Protein AF-A0ABD2P890-F1 (afdb_monomer_lite)

pLDDT: mean 86.32, std 13.21, range [40.25, 97.19]

Sequence (120 aa):
MSAEKNSRKEKAREKFLKDPTEHNGEIYHHHRRRLKSICKNKKRHYNETKILQIEEKFHNNEIRSFYQEVKKSQTGFTYENTLLKSAKGNLISEPEILMEEWKRHFEKLLNKEVMEERRP

Foldseek 3Di:
DLVVLVVQLVVLVVVCVVPVDPVSVVSNVVSVVVNVVVVVVVVVVVVVVLVVVLVVCVVVVVVVVNVVSVVDVVVDDDDPPCWDQDPVRDTDNDNVVSVVRVVVVCCCVVCVVVVVVPDD

Organism: NCBI:txid559131

Secondary structure (DSSP, 8-state):
-HHHHHHHHHHHHHHHHHS--HHHHHHHHHHHHHHHHHHHHHHHHHHHHHHHHHHHHHHTT-HHHHHHHHHHHHH--------EE-TTSPEE--HHHHHHHHHHHHHHHHTSHHHHTT--

Structure (mmCIF, N/CA/C/O backbone):
data_AF-A0ABD2P890-F1
#
_entry.id   AF-A0ABD2P890-F1
#
loop_
_atom_site.group_PDB
_atom_site.id
_atom_site.type_symbol
_atom_site.label_atom_id
_atom_site.label_alt_id
_atom_site.label_comp_id
_atom_site.label_asym_id
_atom_site.label_entity_id
_atom_site.label_seq_id
_atom_site.pdbx_PDB_ins_code
_atom_site.Cartn_x
_atom_site.Cartn_y
_atom_site.Cartn_z
_atom_site.occupancy
_atom_site.B_iso_or_equiv
_atom_site.auth_seq_id
_atom_site.auth_comp_id
_atom_site.auth_asym_id
_atom_site.auth_atom_id
_atom_site.pdbx_PDB_model_num
ATOM 1 N N . MET A 1 1 ? 16.321 5.408 -4.292 1.00 50.47 1 MET A N 1
ATOM 2 C CA . MET A 1 1 ? 16.365 4.081 -4.966 1.00 50.47 1 MET A CA 1
ATOM 3 C C . MET A 1 1 ? 15.084 3.651 -5.706 1.00 50.47 1 MET A C 1
ATOM 5 O O . MET A 1 1 ? 15.202 3.173 -6.827 1.00 50.47 1 MET A O 1
ATOM 9 N N . SER A 1 2 ? 13.866 3.741 -5.135 1.00 57.16 2 SER A N 1
ATOM 10 C CA . SER A 1 2 ? 12.631 3.291 -5.836 1.00 57.16 2 SER A CA 1
ATOM 11 C C . SER A 1 2 ? 12.212 4.221 -6.984 1.00 57.16 2 SER A C 1
ATOM 13 O O . SER A 1 2 ? 11.859 3.744 -8.060 1.00 57.16 2 SER A O 1
ATOM 15 N N . ALA A 1 3 ? 12.311 5.537 -6.766 1.00 64.94 3 ALA A N 1
ATOM 16 C CA . ALA A 1 3 ? 11.997 6.561 -7.764 1.00 64.94 3 ALA A CA 1
ATOM 17 C C . ALA A 1 3 ? 12.928 6.485 -8.987 1.00 64.94 3 ALA A C 1
ATOM 19 O O . ALA A 1 3 ? 12.475 6.489 -10.127 1.00 64.94 3 ALA A O 1
ATOM 20 N N . GLU A 1 4 ? 14.225 6.290 -8.747 1.00 62.75 4 GLU A N 1
ATOM 21 C CA . GLU A 1 4 ? 15.247 6.196 -9.794 1.00 62.75 4 GLU A CA 1
ATOM 22 C C . GLU A 1 4 ? 15.015 5.013 -10.754 1.00 62.75 4 GLU A C 1
ATOM 24 O O . GLU A 1 4 ? 15.192 5.126 -11.964 1.00 62.75 4 GLU A O 1
ATOM 29 N N . LYS A 1 5 ? 14.547 3.866 -10.242 1.00 66.56 5 LYS A N 1
ATOM 30 C CA . LYS A 1 5 ? 14.250 2.685 -11.072 1.00 66.56 5 LYS A CA 1
ATOM 31 C C . LYS A 1 5 ? 12.953 2.838 -11.868 1.00 66.56 5 LYS A C 1
ATOM 33 O O . LYS A 1 5 ? 12.882 2.346 -12.993 1.00 66.56 5 LYS A O 1
ATOM 38 N N . ASN A 1 6 ? 11.957 3.533 -11.314 1.00 76.44 6 ASN A N 1
ATOM 39 C CA . ASN A 1 6 ? 10.758 3.903 -12.067 1.00 76.44 6 ASN A CA 1
ATOM 40 C C . ASN A 1 6 ? 11.118 4.877 -13.202 1.00 76.44 6 ASN A C 1
ATOM 42 O O . ASN A 1 6 ? 10.679 4.679 -14.330 1.00 76.44 6 ASN A O 1
ATOM 46 N N . SER A 1 7 ? 12.028 5.822 -12.937 1.00 83.31 7 SER A N 1
ATOM 47 C CA . SER A 1 7 ? 12.581 6.736 -13.944 1.00 83.31 7 SER A CA 1
ATOM 48 C C . SER A 1 7 ? 13.293 5.999 -15.087 1.00 83.31 7 SER A C 1
ATOM 50 O O . SER A 1 7 ? 13.065 6.327 -16.244 1.00 83.31 7 SER A O 1
ATOM 52 N N . ARG A 1 8 ? 14.078 4.941 -14.817 1.00 89.12 8 ARG A N 1
ATOM 53 C CA . ARG A 1 8 ? 14.717 4.132 -15.883 1.00 89.12 8 ARG A CA 1
ATOM 54 C C . ARG A 1 8 ? 13.700 3.429 -16.791 1.00 89.12 8 ARG A C 1
ATOM 56 O O . ARG A 1 8 ? 13.869 3.427 -18.006 1.00 89.12 8 ARG A O 1
ATOM 63 N N . LYS A 1 9 ? 12.632 2.860 -16.216 1.00 92.12 9 LYS A N 1
ATOM 64 C CA . LYS A 1 9 ? 11.530 2.250 -16.984 1.00 92.12 9 LYS A CA 1
ATOM 65 C C . LYS A 1 9 ? 10.783 3.301 -17.813 1.00 92.12 9 LYS A C 1
ATOM 67 O O . LYS A 1 9 ? 10.414 3.004 -18.942 1.00 92.12 9 LYS A O 1
ATOM 72 N N . GLU A 1 10 ? 10.573 4.500 -17.273 1.00 91.94 10 GLU A N 1
ATOM 73 C CA . GLU A 1 10 ? 9.894 5.590 -17.986 1.00 91.94 10 GLU A CA 1
ATOM 74 C C . GLU A 1 10 ? 10.736 6.114 -19.155 1.00 91.94 10 GLU A C 1
ATOM 76 O O . GLU A 1 10 ? 10.251 6.150 -20.278 1.00 91.94 10 GLU A O 1
ATOM 81 N N . LYS A 1 11 ? 12.036 6.351 -18.943 1.00 94.00 11 LYS A N 1
ATOM 82 C CA . LYS A 1 11 ? 12.978 6.727 -20.012 1.00 94.00 11 LYS A CA 1
ATOM 83 C C . LYS A 1 11 ? 13.043 5.681 -21.130 1.00 94.00 11 LYS A C 1
ATOM 85 O O . LYS A 1 11 ? 13.018 6.025 -22.307 1.00 94.00 11 LYS A O 1
ATOM 90 N N . ALA A 1 12 ? 13.097 4.394 -20.775 1.00 93.12 12 ALA A N 1
ATOM 91 C CA . ALA A 1 12 ? 13.073 3.310 -21.758 1.00 93.12 12 ALA A CA 1
ATOM 92 C C . ALA A 1 12 ? 11.735 3.239 -22.512 1.00 93.12 12 ALA A C 1
ATOM 94 O O . ALA A 1 12 ? 11.722 2.970 -23.710 1.00 93.12 12 ALA A O 1
ATOM 95 N N . ARG A 1 13 ? 10.616 3.516 -21.827 1.00 94.00 13 ARG A N 1
ATOM 96 C CA . ARG A 1 13 ? 9.285 3.589 -22.442 1.00 94.00 13 ARG A CA 1
ATOM 97 C C . ARG A 1 13 ? 9.198 4.740 -23.438 1.00 94.00 13 ARG A C 1
ATOM 99 O O . ARG A 1 13 ? 8.738 4.525 -24.548 1.00 94.00 13 ARG A O 1
ATOM 106 N N . GLU A 1 14 ? 9.651 5.931 -23.063 1.00 96.06 14 GLU A N 1
ATOM 107 C CA . GLU A 1 14 ? 9.687 7.094 -23.954 1.00 96.06 14 GLU A CA 1
ATOM 108 C C . GLU A 1 14 ? 10.528 6.824 -25.202 1.00 96.06 14 GLU A C 1
ATOM 110 O O . GLU A 1 14 ? 10.104 7.155 -26.306 1.00 96.06 14 GLU A O 1
ATOM 115 N N . LYS A 1 15 ? 11.694 6.184 -25.042 1.00 95.00 15 LYS A N 1
ATOM 116 C CA . LYS A 1 15 ? 12.554 5.817 -26.171 1.00 95.00 15 LYS A CA 1
ATOM 117 C C . LYS A 1 15 ? 11.870 4.814 -27.104 1.00 95.00 15 LYS A C 1
ATOM 119 O O . LYS A 1 15 ? 11.855 5.040 -28.305 1.00 95.00 15 LYS A O 1
ATOM 124 N N . PHE A 1 16 ? 11.258 3.765 -26.556 1.00 94.81 16 PHE A N 1
ATOM 125 C CA . PHE A 1 16 ? 10.516 2.773 -27.339 1.00 94.81 16 PHE A CA 1
ATOM 126 C C . PHE A 1 16 ? 9.295 3.367 -28.058 1.00 94.81 16 PHE A C 1
ATOM 128 O O . PHE A 1 16 ? 9.007 2.987 -29.183 1.00 94.81 16 PHE A O 1
ATOM 135 N N . LEU A 1 17 ? 8.591 4.323 -27.440 1.00 95.00 17 LEU A N 1
ATOM 136 C CA . LEU A 1 17 ? 7.455 5.003 -28.073 1.00 95.00 17 LEU A CA 1
ATOM 137 C C . LEU A 1 17 ? 7.877 5.920 -29.228 1.00 95.00 17 LEU A C 1
ATOM 139 O O . LEU A 1 17 ? 7.119 6.070 -30.180 1.00 95.00 17 LEU A O 1
ATOM 143 N N . LYS A 1 18 ? 9.054 6.548 -29.131 1.00 95.19 18 LYS A N 1
ATOM 144 C CA . LYS A 1 18 ? 9.611 7.398 -30.194 1.00 95.19 18 LYS A CA 1
ATOM 145 C C . LYS A 1 18 ? 10.209 6.578 -31.336 1.00 95.19 18 LYS A C 1
ATOM 147 O O . LYS A 1 18 ? 10.081 6.975 -32.486 1.00 95.19 18 LYS A O 1
ATOM 152 N N . ASP A 1 19 ? 10.868 5.472 -31.004 1.00 95.19 19 ASP A N 1
ATOM 153 C CA . ASP A 1 19 ? 11.559 4.594 -31.945 1.00 95.19 19 ASP A CA 1
ATOM 154 C C . ASP A 1 19 ? 11.338 3.116 -31.559 1.00 95.19 19 ASP A C 1
ATOM 156 O O . ASP A 1 19 ? 12.083 2.563 -30.733 1.00 95.19 19 ASP A O 1
ATOM 160 N N . PRO A 1 20 ? 10.291 2.467 -32.102 1.00 92.38 20 PRO A N 1
ATOM 161 C CA . PRO A 1 20 ? 9.878 1.123 -31.711 1.00 92.38 20 PRO A CA 1
ATOM 162 C C . PRO A 1 20 ? 10.704 0.033 -32.410 1.00 92.38 20 PRO A C 1
ATOM 164 O O . PRO A 1 20 ? 10.169 -0.846 -33.082 1.00 92.38 20 PRO A O 1
ATOM 167 N N . THR A 1 21 ? 12.023 0.064 -32.230 1.00 96.56 21 THR A N 1
ATOM 168 C CA . THR A 1 21 ? 12.916 -1.030 -32.634 1.00 96.56 21 THR A CA 1
ATOM 169 C C . THR A 1 21 ? 12.855 -2.196 -31.650 1.00 96.56 21 THR A C 1
ATOM 171 O O . THR A 1 21 ? 12.567 -2.018 -30.461 1.00 96.56 21 THR A O 1
ATOM 174 N N . GLU A 1 22 ? 13.192 -3.398 -32.125 1.00 94.69 22 GLU A N 1
ATOM 175 C CA . GLU A 1 22 ? 13.268 -4.611 -31.300 1.00 94.69 22 GLU A CA 1
ATOM 176 C C . GLU A 1 22 ? 14.197 -4.414 -30.092 1.00 94.69 22 GLU A C 1
ATOM 178 O O . GLU A 1 22 ? 13.798 -4.646 -28.951 1.00 94.69 22 GLU A O 1
ATOM 183 N N . HIS A 1 23 ? 15.379 -3.835 -30.320 1.00 95.75 23 HIS A N 1
ATOM 184 C CA . HIS A 1 23 ? 16.342 -3.506 -29.268 1.00 95.75 23 HIS A CA 1
ATOM 185 C C . HIS A 1 23 ? 15.766 -2.569 -28.188 1.00 95.75 23 HIS A C 1
ATOM 187 O O . HIS A 1 23 ? 15.919 -2.810 -26.986 1.00 95.75 23 HIS A O 1
ATOM 193 N N . ASN A 1 24 ? 15.065 -1.499 -28.585 1.00 94.56 24 ASN A N 1
ATOM 194 C CA . ASN A 1 24 ? 14.432 -0.589 -27.625 1.00 94.56 24 ASN A CA 1
ATOM 195 C C . ASN A 1 24 ? 13.292 -1.291 -26.856 1.00 94.56 24 ASN A C 1
ATOM 197 O O . ASN A 1 24 ? 13.112 -1.047 -25.655 1.00 94.56 24 ASN A O 1
ATOM 201 N N . GLY A 1 25 ? 12.565 -2.197 -27.516 1.00 95.50 25 GLY A N 1
ATOM 202 C CA . GLY A 1 25 ? 11.550 -3.052 -26.901 1.00 95.50 25 GLY A CA 1
ATOM 203 C C . GLY A 1 25 ? 12.135 -3.969 -25.824 1.00 95.50 25 GLY A C 1
ATOM 204 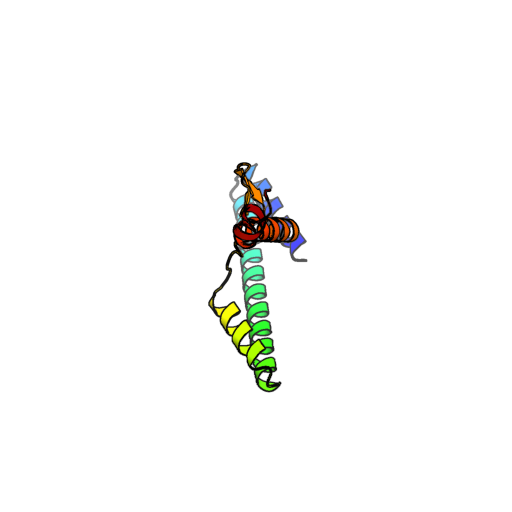O O . GLY A 1 25 ? 11.632 -4.009 -24.695 1.00 95.50 25 GLY A O 1
ATOM 205 N N . GLU A 1 26 ? 13.245 -4.647 -26.116 1.00 96.88 26 GLU A N 1
ATOM 206 C CA . GLU A 1 26 ? 13.957 -5.505 -25.163 1.00 96.88 26 GLU A CA 1
ATOM 207 C C . GLU A 1 26 ? 14.401 -4.742 -23.910 1.00 96.88 26 GLU A C 1
ATOM 209 O O . GLU A 1 26 ? 14.165 -5.201 -22.783 1.00 96.88 26 GLU A O 1
ATOM 214 N N . ILE A 1 27 ? 14.978 -3.547 -24.087 1.00 95.88 27 ILE A N 1
ATOM 215 C CA . ILE A 1 27 ? 15.403 -2.672 -22.985 1.00 95.88 27 ILE A CA 1
ATOM 216 C C . ILE A 1 27 ? 14.206 -2.308 -22.098 1.00 95.88 27 ILE A C 1
ATOM 218 O O . ILE A 1 27 ? 14.268 -2.438 -20.866 1.00 95.88 27 ILE A O 1
ATOM 222 N N . TYR A 1 28 ? 13.088 -1.892 -22.697 1.00 95.69 28 TYR A N 1
ATOM 223 C CA . TYR A 1 28 ? 11.872 -1.576 -21.950 1.00 95.69 28 TYR A CA 1
ATOM 224 C C . TYR A 1 28 ? 11.343 -2.798 -21.182 1.00 95.69 28 TYR A C 1
ATOM 226 O O . TYR A 1 28 ? 11.074 -2.713 -19.976 1.00 95.69 28 TYR A O 1
ATOM 234 N N . HIS A 1 29 ? 11.240 -3.958 -21.834 1.00 95.81 29 HIS A N 1
ATOM 235 C CA . HIS A 1 29 ? 10.764 -5.189 -21.207 1.00 95.81 29 HIS A CA 1
ATOM 236 C C . HIS A 1 29 ? 11.683 -5.668 -20.080 1.00 95.81 29 HIS A C 1
ATOM 238 O O . HIS A 1 29 ? 11.187 -6.148 -19.053 1.00 95.81 29 HIS A O 1
ATOM 244 N N . HIS A 1 30 ? 13.001 -5.517 -20.217 1.00 95.81 30 HIS A N 1
ATOM 245 C CA . HIS A 1 30 ? 13.964 -5.786 -19.151 1.00 95.81 30 HIS A CA 1
ATOM 246 C C . HIS A 1 30 ? 13.683 -4.905 -17.924 1.00 95.81 30 HIS A C 1
ATOM 248 O O . HIS A 1 30 ? 13.468 -5.420 -16.820 1.00 95.81 30 HIS A O 1
ATOM 254 N N . HIS A 1 31 ? 13.601 -3.583 -18.105 1.00 95.12 31 HIS A N 1
ATOM 255 C CA . HIS A 1 31 ? 13.331 -2.654 -17.005 1.00 95.12 31 HIS A CA 1
ATOM 256 C C . HIS A 1 31 ? 11.958 -2.878 -16.366 1.00 95.12 31 HIS A C 1
ATOM 258 O O . HIS A 1 31 ? 11.842 -2.852 -15.137 1.00 95.12 31 HIS A O 1
ATOM 264 N N . ARG A 1 32 ? 10.927 -3.173 -17.165 1.00 94.88 32 ARG A N 1
ATOM 265 C CA . ARG A 1 32 ? 9.580 -3.497 -16.679 1.00 94.88 32 ARG A CA 1
ATOM 266 C C . ARG A 1 32 ? 9.570 -4.768 -15.828 1.00 94.88 32 ARG A C 1
ATOM 268 O O . ARG A 1 32 ? 9.005 -4.749 -14.734 1.00 94.88 32 ARG A O 1
ATOM 275 N N . ARG A 1 33 ? 10.204 -5.856 -16.288 1.00 95.88 33 ARG A N 1
ATOM 276 C CA . ARG A 1 33 ? 10.320 -7.119 -15.529 1.00 95.88 33 ARG A CA 1
ATOM 277 C C . ARG A 1 33 ? 11.057 -6.901 -14.211 1.00 95.88 33 ARG A C 1
ATOM 279 O O . ARG A 1 33 ? 10.571 -7.317 -13.158 1.00 95.88 33 ARG A O 1
ATOM 286 N N . ARG A 1 34 ? 12.180 -6.179 -14.255 1.00 94.69 34 ARG A N 1
ATOM 287 C CA . ARG A 1 34 ? 12.970 -5.845 -13.066 1.00 94.69 34 ARG A CA 1
ATOM 288 C C . ARG A 1 34 ? 12.166 -5.024 -12.059 1.00 94.69 34 ARG A C 1
ATOM 290 O O . ARG A 1 34 ? 12.171 -5.351 -10.875 1.00 94.69 34 ARG A O 1
ATOM 297 N N . LEU A 1 35 ? 11.447 -3.994 -12.508 1.00 94.00 35 LEU A N 1
ATOM 298 C CA . LEU A 1 35 ? 10.617 -3.175 -11.625 1.00 94.00 35 LEU A CA 1
ATOM 299 C C . LEU A 1 35 ? 9.470 -3.989 -11.014 1.00 94.00 35 LEU A C 1
ATOM 301 O O . LEU A 1 35 ? 9.267 -3.920 -9.805 1.00 94.00 35 LEU A O 1
ATOM 305 N N . LYS A 1 36 ? 8.778 -4.813 -11.813 1.00 93.69 36 LYS A N 1
ATOM 306 C CA . LYS A 1 36 ? 7.708 -5.702 -11.329 1.00 93.69 36 LYS A CA 1
ATOM 307 C C . LYS A 1 36 ? 8.211 -6.639 -10.229 1.00 93.69 36 LYS A C 1
ATOM 309 O O . LYS A 1 36 ? 7.549 -6.766 -9.202 1.00 93.69 36 LYS A O 1
ATOM 314 N N . SER A 1 37 ? 9.381 -7.250 -10.422 1.00 95.00 37 SER A N 1
ATOM 315 C CA . SER A 1 37 ? 10.019 -8.110 -9.416 1.00 95.00 37 SER A CA 1
ATOM 316 C C . SER A 1 37 ? 10.293 -7.350 -8.113 1.00 95.00 37 SER A C 1
ATOM 318 O O . SER A 1 37 ? 9.896 -7.789 -7.037 1.00 95.00 37 SER A O 1
ATOM 320 N N . ILE A 1 38 ? 10.858 -6.143 -8.206 1.00 94.56 38 ILE A N 1
ATOM 321 C CA . ILE A 1 38 ? 11.127 -5.297 -7.035 1.00 94.56 38 ILE A CA 1
ATOM 322 C C . ILE A 1 38 ? 9.834 -4.927 -6.301 1.00 94.56 38 ILE A C 1
ATOM 324 O O . ILE A 1 38 ? 9.778 -5.048 -5.081 1.00 94.56 38 ILE A O 1
ATOM 328 N N . CYS A 1 39 ? 8.799 -4.482 -7.015 1.00 93.50 39 CYS A N 1
ATOM 329 C CA . CYS A 1 39 ? 7.511 -4.137 -6.413 1.00 93.50 39 CYS A CA 1
ATOM 330 C C . CYS A 1 39 ? 6.869 -5.347 -5.725 1.00 93.50 39 CYS A C 1
ATOM 332 O O . CYS A 1 39 ? 6.365 -5.211 -4.614 1.00 93.50 39 CYS A O 1
ATOM 334 N N . LYS A 1 40 ? 6.938 -6.533 -6.344 1.00 95.50 40 LYS A N 1
ATOM 335 C CA . LYS A 1 40 ? 6.446 -7.781 -5.749 1.00 95.50 40 LYS A CA 1
ATOM 336 C C . LYS A 1 40 ? 7.195 -8.115 -4.458 1.00 95.50 40 LYS A C 1
ATOM 338 O O . LYS A 1 40 ? 6.549 -8.367 -3.446 1.00 95.50 40 LYS A O 1
ATOM 343 N N . ASN A 1 41 ? 8.526 -8.060 -4.472 1.00 95.88 41 ASN A N 1
ATOM 344 C CA . ASN A 1 41 ? 9.347 -8.360 -3.296 1.00 95.88 41 ASN A CA 1
ATOM 345 C C . ASN A 1 41 ? 9.111 -7.353 -2.168 1.00 95.88 41 ASN A C 1
ATOM 347 O O . ASN A 1 41 ? 8.949 -7.748 -1.021 1.00 95.88 41 ASN A O 1
ATOM 351 N N . LYS A 1 42 ? 9.006 -6.059 -2.492 1.00 95.50 42 LYS A N 1
ATOM 352 C CA . LYS A 1 42 ? 8.667 -5.022 -1.510 1.00 95.50 42 LYS A CA 1
ATOM 353 C C . LYS A 1 42 ? 7.284 -5.225 -0.903 1.00 95.50 42 LYS A C 1
ATOM 355 O O . LYS A 1 42 ? 7.142 -5.099 0.304 1.00 95.50 42 LYS A O 1
ATOM 360 N N . LYS A 1 43 ? 6.280 -5.548 -1.726 1.00 93.81 43 LYS A N 1
ATOM 361 C CA . LYS A 1 43 ? 4.924 -5.839 -1.247 1.00 93.81 43 LYS A CA 1
ATOM 362 C C . LYS A 1 43 ? 4.922 -7.054 -0.321 1.00 93.81 43 LYS A C 1
ATOM 364 O O . LYS A 1 43 ? 4.286 -7.013 0.721 1.00 93.81 43 LYS A O 1
ATOM 369 N N . ARG A 1 44 ? 5.652 -8.111 -0.688 1.00 95.81 44 ARG A N 1
ATOM 370 C CA . ARG A 1 44 ? 5.801 -9.308 0.142 1.00 95.81 44 ARG A CA 1
ATOM 371 C C . ARG A 1 44 ? 6.434 -8.972 1.492 1.00 95.81 44 ARG A C 1
ATOM 373 O O . ARG A 1 44 ? 5.832 -9.280 2.508 1.00 95.81 44 ARG A O 1
ATOM 380 N N . HIS A 1 45 ? 7.567 -8.274 1.487 1.00 97.19 45 HIS A N 1
ATOM 381 C CA . HIS A 1 45 ? 8.249 -7.875 2.716 1.00 97.19 45 HIS A CA 1
ATOM 382 C C . HIS A 1 45 ? 7.367 -6.990 3.605 1.00 97.19 45 HIS A C 1
ATOM 384 O O . HIS A 1 45 ? 7.251 -7.237 4.794 1.00 97.19 45 HIS A O 1
ATOM 390 N N . TYR A 1 46 ? 6.674 -6.008 3.019 1.00 95.06 46 TYR A N 1
ATOM 391 C CA . TYR A 1 46 ? 5.714 -5.179 3.748 1.00 95.06 46 TYR A CA 1
ATOM 392 C C . TYR A 1 46 ? 4.615 -6.014 4.416 1.00 95.06 46 TYR A C 1
ATOM 394 O O . TYR A 1 46 ? 4.303 -5.790 5.581 1.00 95.06 46 TYR A O 1
ATOM 402 N N . ASN A 1 47 ? 4.045 -6.984 3.693 1.00 93.06 47 ASN A N 1
ATOM 403 C CA . ASN A 1 47 ? 3.023 -7.872 4.238 1.00 93.06 47 ASN A CA 1
ATOM 404 C C . ASN A 1 47 ? 3.576 -8.747 5.373 1.00 93.06 47 ASN A C 1
ATOM 406 O O . ASN A 1 47 ? 2.915 -8.881 6.394 1.00 93.06 47 ASN A O 1
ATOM 410 N N . GLU A 1 48 ? 4.778 -9.308 5.212 1.00 96.38 48 GLU A N 1
ATOM 411 C CA . GLU A 1 48 ? 5.458 -10.101 6.248 1.00 96.38 48 GLU A CA 1
ATOM 412 C C . GLU A 1 48 ? 5.682 -9.264 7.516 1.00 96.38 48 GLU A C 1
ATOM 414 O O . GLU A 1 48 ? 5.277 -9.670 8.601 1.00 96.38 48 GLU A O 1
ATOM 419 N N . THR A 1 49 ? 6.218 -8.046 7.385 1.00 96.50 49 THR A N 1
ATOM 420 C CA . THR A 1 49 ? 6.367 -7.116 8.515 1.00 96.50 49 THR A CA 1
ATOM 421 C C . THR A 1 49 ? 5.023 -6.762 9.148 1.00 96.50 49 THR A C 1
ATOM 423 O O . THR A 1 49 ? 4.926 -6.661 10.367 1.00 96.50 49 THR A O 1
ATOM 426 N N . LYS A 1 50 ? 3.970 -6.578 8.344 1.00 94.50 50 LYS A N 1
ATOM 427 C CA . LYS A 1 50 ? 2.634 -6.268 8.860 1.00 94.50 50 LYS A CA 1
ATOM 428 C C . LYS A 1 50 ? 2.022 -7.416 9.653 1.00 94.50 50 LYS A C 1
ATOM 430 O O . LYS A 1 50 ? 1.372 -7.144 10.653 1.00 94.50 50 LYS A O 1
ATOM 435 N N . ILE A 1 51 ? 2.234 -8.661 9.236 1.00 94.94 51 ILE A N 1
ATOM 436 C CA . ILE A 1 51 ? 1.778 -9.840 9.981 1.00 94.94 51 ILE A CA 1
ATOM 437 C C . ILE A 1 51 ? 2.459 -9.886 11.351 1.00 94.94 51 ILE A C 1
ATOM 439 O O . ILE A 1 51 ? 1.760 -9.956 12.355 1.00 94.94 51 ILE A O 1
ATOM 443 N N . LEU A 1 52 ? 3.785 -9.714 11.399 1.00 96.88 52 LEU A N 1
ATOM 444 C CA . LEU A 1 52 ? 4.537 -9.687 12.660 1.00 96.88 52 LEU A CA 1
ATOM 445 C C . LEU A 1 52 ? 4.039 -8.587 13.614 1.00 96.88 52 LEU A C 1
ATOM 447 O O . LEU A 1 52 ? 3.878 -8.829 14.804 1.00 96.88 52 LEU A O 1
ATOM 451 N N . GLN A 1 53 ? 3.731 -7.394 13.094 1.00 95.94 53 GLN A N 1
ATOM 452 C CA . GLN A 1 53 ? 3.159 -6.300 13.896 1.00 95.94 53 GLN A CA 1
ATOM 453 C C . GLN A 1 53 ? 1.776 -6.640 14.471 1.00 95.94 53 GLN A C 1
ATOM 455 O O . GLN A 1 53 ? 1.444 -6.225 15.579 1.00 95.94 53 GLN A O 1
ATOM 460 N N . ILE A 1 54 ? 0.950 -7.367 13.715 1.00 95.50 54 ILE A N 1
ATOM 461 C CA . ILE A 1 54 ? -0.367 -7.815 14.180 1.00 95.50 54 ILE A CA 1
ATOM 462 C C . ILE A 1 54 ? -0.200 -8.884 15.270 1.00 95.50 54 ILE A C 1
ATOM 464 O O . ILE A 1 54 ? -0.886 -8.826 16.287 1.00 95.50 54 ILE A O 1
ATOM 468 N N . GLU A 1 55 ? 0.724 -9.830 15.093 1.00 96.06 55 GLU A N 1
ATOM 469 C CA . GLU A 1 55 ? 1.037 -10.869 16.085 1.00 96.06 55 GLU A CA 1
ATOM 470 C C . GLU A 1 55 ? 1.577 -10.271 17.392 1.00 96.06 55 GLU A C 1
ATOM 472 O O . GLU A 1 55 ? 1.130 -10.644 18.476 1.00 96.06 55 GLU A O 1
ATOM 477 N N . GLU A 1 56 ? 2.459 -9.275 17.305 1.00 97.12 56 GLU A N 1
ATOM 478 C CA . GLU A 1 56 ? 2.983 -8.551 18.467 1.00 97.12 56 GLU A CA 1
ATOM 479 C C . GLU A 1 56 ? 1.860 -7.897 19.287 1.00 97.12 56 GLU A C 1
ATOM 481 O O . GLU A 1 56 ? 1.839 -7.995 20.513 1.00 97.12 56 GLU A O 1
ATOM 486 N N . LYS A 1 57 ? 0.859 -7.305 18.627 1.00 95.00 57 LYS A N 1
ATOM 487 C CA . LYS A 1 57 ? -0.315 -6.731 19.310 1.00 95.00 57 LYS A CA 1
ATOM 488 C C . LYS A 1 57 ? -1.135 -7.770 20.053 1.00 95.00 57 LYS A C 1
ATOM 490 O O . LYS A 1 57 ? -1.675 -7.473 21.117 1.00 95.00 57 LYS A O 1
ATOM 495 N N . PHE A 1 58 ? -1.232 -8.980 19.511 1.00 95.06 58 PHE A N 1
ATOM 496 C CA . PHE A 1 58 ? -1.882 -10.081 20.207 1.00 95.06 58 PHE A CA 1
ATOM 497 C C . PHE A 1 58 ? -1.095 -10.477 21.464 1.00 95.06 58 PHE A C 1
ATOM 499 O O . PHE A 1 58 ? -1.685 -10.610 22.534 1.00 95.06 58 PHE A O 1
ATOM 506 N N . HIS A 1 59 ? 0.233 -10.587 21.367 1.00 96.25 59 HIS A N 1
ATOM 507 C CA . HIS A 1 59 ? 1.102 -10.885 22.512 1.00 96.25 59 HIS A CA 1
ATOM 508 C C . HIS A 1 59 ? 1.081 -9.794 23.590 1.00 96.25 59 HIS A C 1
ATOM 510 O O . HIS A 1 59 ? 1.074 -10.112 24.776 1.00 96.25 59 HIS A O 1
ATOM 516 N N . ASN A 1 60 ? 0.972 -8.527 23.191 1.00 96.06 60 ASN A N 1
ATOM 517 C CA . ASN A 1 60 ? 0.869 -7.383 24.101 1.00 96.06 60 ASN A CA 1
ATOM 518 C C . ASN A 1 60 ? -0.547 -7.183 24.677 1.00 96.06 60 ASN A C 1
ATOM 520 O O . ASN A 1 60 ? -0.806 -6.190 25.354 1.00 96.06 60 ASN A O 1
ATOM 524 N N . ASN A 1 61 ? -1.473 -8.114 24.422 1.00 94.81 61 ASN A N 1
ATOM 525 C CA . ASN A 1 61 ? -2.864 -8.070 24.875 1.00 94.81 61 ASN A CA 1
ATOM 526 C C . ASN A 1 61 ? -3.663 -6.851 24.351 1.00 94.81 61 ASN A C 1
ATOM 528 O O . ASN A 1 61 ? -4.683 -6.456 24.921 1.00 94.81 61 ASN A O 1
ATOM 532 N N . GLU A 1 62 ? -3.253 -6.269 23.218 1.00 96.06 62 GLU A N 1
ATOM 533 C CA . GLU A 1 62 ? -3.944 -5.172 22.531 1.00 96.06 62 GLU A CA 1
ATOM 534 C C . GLU A 1 62 ? -5.070 -5.697 21.619 1.00 96.06 62 GLU A C 1
ATOM 536 O O . GLU A 1 62 ? -5.107 -5.460 20.406 1.00 96.06 62 GLU A O 1
ATOM 541 N N . ILE A 1 63 ? -6.027 -6.422 22.206 1.00 94.56 63 ILE A N 1
ATOM 542 C CA . ILE A 1 63 ? -7.038 -7.213 21.478 1.00 94.56 63 ILE A CA 1
ATOM 543 C C . ILE A 1 63 ? -7.842 -6.364 20.477 1.00 94.56 63 ILE A C 1
ATOM 545 O O . ILE A 1 63 ? -8.085 -6.785 19.343 1.00 94.56 63 ILE A O 1
ATOM 549 N N . ARG A 1 64 ? -8.243 -5.143 20.856 1.00 95.38 64 ARG A N 1
ATOM 550 C CA . ARG A 1 64 ? -9.005 -4.249 19.965 1.00 95.38 64 ARG A CA 1
ATOM 551 C C . ARG A 1 64 ? -8.188 -3.846 18.736 1.00 95.38 64 ARG A C 1
ATOM 553 O O . ARG A 1 64 ? -8.709 -3.892 17.621 1.00 95.38 64 ARG A O 1
ATOM 560 N N . SER A 1 65 ? -6.931 -3.460 18.941 1.00 94.44 65 SER A N 1
ATOM 561 C CA . SER A 1 65 ? -6.010 -3.062 17.873 1.00 94.44 65 SER A CA 1
ATOM 562 C C . SER A 1 65 ? -5.727 -4.231 16.931 1.00 94.44 65 SER A C 1
ATOM 564 O O . SER A 1 65 ? -5.771 -4.053 15.714 1.00 94.44 65 SER A O 1
ATOM 566 N N . PHE A 1 66 ? -5.522 -5.430 17.486 1.00 96.44 66 PHE A N 1
ATOM 567 C CA . PHE A 1 66 ? -5.350 -6.670 16.730 1.00 96.44 66 PHE A CA 1
ATOM 568 C C . PHE A 1 66 ? -6.510 -6.903 15.753 1.00 96.44 66 PHE A C 1
ATOM 570 O O . PHE A 1 66 ? -6.302 -6.948 14.539 1.00 96.44 66 PHE A O 1
ATOM 577 N N . TYR A 1 67 ? -7.752 -6.961 16.246 1.00 95.06 67 TYR A N 1
ATOM 578 C CA . TYR A 1 67 ? -8.908 -7.222 15.382 1.00 95.06 67 TYR A CA 1
ATOM 579 C C . TYR A 1 67 ? -9.158 -6.110 14.358 1.00 95.06 67 TYR A C 1
ATOM 581 O O . TYR A 1 67 ? -9.580 -6.391 13.236 1.00 95.06 67 TYR A O 1
ATOM 589 N N . GLN A 1 68 ? -8.880 -4.848 14.701 1.00 93.50 68 GLN A N 1
ATOM 590 C CA . GLN A 1 68 ? -8.972 -3.746 13.742 1.00 93.50 68 GLN A CA 1
ATOM 591 C C . GLN A 1 68 ? -7.978 -3.905 12.589 1.00 93.50 68 GLN A C 1
ATOM 593 O O . GLN A 1 68 ? -8.344 -3.674 11.437 1.00 93.50 68 GLN A O 1
ATOM 598 N N . GLU A 1 69 ? -6.737 -4.301 12.868 1.00 93.19 69 GLU A N 1
ATOM 599 C CA . GLU A 1 69 ? -5.734 -4.507 11.823 1.00 93.19 69 GLU A CA 1
ATOM 600 C C . GLU A 1 69 ? -5.981 -5.768 10.997 1.00 93.19 69 GLU A C 1
ATOM 602 O O . GLU A 1 69 ? -5.818 -5.719 9.777 1.00 93.19 69 GLU A O 1
ATOM 607 N N . VAL A 1 70 ? -6.460 -6.852 11.614 1.00 93.88 70 VAL A N 1
ATOM 608 C CA . VAL A 1 70 ? -6.925 -8.051 10.893 1.00 93.88 70 VAL A CA 1
ATOM 609 C C . VAL A 1 70 ? -8.071 -7.698 9.949 1.00 93.88 70 VAL A C 1
ATOM 611 O O . VAL A 1 70 ? -8.056 -8.074 8.780 1.00 93.88 70 VAL A O 1
ATOM 614 N N . LYS A 1 71 ? -9.049 -6.913 10.413 1.00 91.88 71 LYS A N 1
ATOM 615 C CA . LYS A 1 71 ? -10.150 -6.465 9.558 1.00 91.88 71 LYS A CA 1
ATOM 616 C C . LYS A 1 71 ? -9.631 -5.643 8.378 1.00 91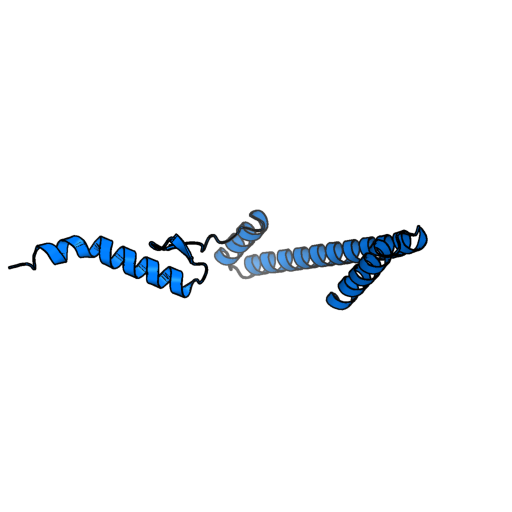.88 71 LYS A C 1
ATOM 618 O O . LYS A 1 71 ? -9.986 -5.935 7.241 1.00 91.88 71 LYS A O 1
ATOM 623 N N . LYS A 1 72 ? -8.752 -4.665 8.638 1.00 89.19 72 LYS A N 1
ATOM 624 C CA . LYS A 1 72 ? -8.140 -3.818 7.598 1.00 89.19 72 LYS A CA 1
ATOM 625 C C . LYS A 1 72 ? -7.355 -4.633 6.567 1.00 89.19 72 LYS A C 1
ATOM 627 O O . LYS A 1 72 ? -7.425 -4.324 5.379 1.00 89.19 72 LYS A O 1
ATOM 632 N N . SER A 1 73 ? -6.621 -5.663 6.995 1.00 87.81 73 SER A N 1
ATOM 633 C CA . SER A 1 73 ? -5.829 -6.501 6.087 1.00 87.81 73 SER A CA 1
ATOM 634 C C . SER A 1 73 ? -6.699 -7.365 5.164 1.00 87.81 73 SER A C 1
ATOM 636 O O . SER A 1 73 ? -6.315 -7.591 4.017 1.00 87.81 73 SER A O 1
ATOM 638 N N . GLN A 1 74 ? -7.889 -7.776 5.616 1.00 87.81 74 GLN A N 1
ATOM 639 C CA . GLN A 1 74 ? -8.857 -8.545 4.826 1.00 87.81 74 GLN A CA 1
ATOM 640 C C . GLN A 1 74 ? -9.666 -7.685 3.846 1.00 87.81 74 GLN A C 1
ATOM 642 O O . GLN A 1 74 ? -9.909 -8.108 2.718 1.00 87.81 74 GLN A O 1
ATOM 647 N N . THR A 1 75 ? -10.079 -6.477 4.246 1.00 85.50 75 THR A N 1
ATOM 648 C CA . THR A 1 75 ? -10.941 -5.603 3.425 1.00 85.50 75 THR A CA 1
ATOM 649 C C . THR A 1 75 ? -10.247 -4.999 2.202 1.00 85.50 75 THR A C 1
ATOM 651 O O . THR A 1 75 ? -10.920 -4.507 1.299 1.00 85.50 75 THR A O 1
ATOM 654 N N . GLY A 1 76 ? -8.914 -5.040 2.137 1.00 80.50 76 GLY A N 1
ATOM 655 C CA . GLY A 1 76 ? -8.159 -4.428 1.045 1.00 80.50 76 GLY A CA 1
ATOM 656 C C . GLY A 1 76 ? -8.267 -2.898 1.037 1.00 80.50 76 GLY A C 1
ATOM 657 O O . GLY A 1 76 ? -8.472 -2.269 2.073 1.00 80.50 76 GLY A O 1
ATOM 658 N N . PHE A 1 77 ? -8.082 -2.284 -0.136 1.00 78.06 77 PHE A N 1
ATOM 659 C CA . PHE A 1 77 ? -8.221 -0.835 -0.288 1.00 78.06 77 PHE A CA 1
ATOM 660 C C . PHE A 1 77 ? -9.702 -0.459 -0.368 1.00 78.06 77 PHE A C 1
ATOM 662 O O . PHE A 1 77 ? -10.356 -0.710 -1.380 1.00 78.06 77 PHE A O 1
ATOM 669 N N . THR A 1 78 ? -10.211 0.168 0.687 1.00 72.25 78 THR A N 1
ATOM 670 C CA . THR A 1 78 ? -11.513 0.834 0.685 1.00 72.25 78 THR A CA 1
ATOM 671 C C . THR A 1 78 ? -11.300 2.324 0.464 1.00 72.25 78 THR A C 1
ATOM 673 O O . THR A 1 78 ? -10.533 2.949 1.194 1.00 72.25 78 THR A O 1
ATOM 676 N N . TYR A 1 79 ? -11.979 2.899 -0.526 1.00 69.25 79 TYR A N 1
ATOM 677 C CA . TYR A 1 79 ? -12.050 4.349 -0.651 1.00 69.25 79 TYR A CA 1
ATOM 678 C C . TYR A 1 79 ? -12.890 4.883 0.514 1.00 69.25 79 TYR A C 1
ATOM 680 O O . TYR A 1 79 ? -14.059 4.515 0.653 1.00 69.25 79 TYR A O 1
ATOM 688 N N . GLU A 1 80 ? -12.294 5.701 1.379 1.00 66.25 80 GLU A N 1
ATOM 689 C CA . GLU A 1 80 ? -13.066 6.450 2.367 1.00 66.25 80 GLU A CA 1
ATOM 690 C C . GLU A 1 80 ? -13.897 7.481 1.594 1.00 66.25 80 GLU A C 1
ATOM 692 O O . GLU A 1 80 ? -13.370 8.455 1.064 1.00 66.25 80 GLU A O 1
ATOM 697 N N . ASN A 1 81 ? -15.199 7.214 1.446 1.00 63.94 81 ASN A N 1
ATOM 698 C CA . ASN A 1 81 ? -16.149 8.112 0.790 1.00 63.94 81 ASN A CA 1
ATOM 699 C C . ASN A 1 81 ? -16.412 9.340 1.679 1.00 63.94 81 ASN A C 1
ATOM 701 O O . ASN A 1 81 ? -17.493 9.489 2.242 1.00 63.94 81 ASN A O 1
ATOM 705 N N . THR A 1 82 ? -15.444 10.241 1.804 1.00 70.56 82 THR A N 1
ATOM 706 C CA . THR A 1 82 ? -15.627 11.590 2.366 1.00 70.56 82 THR A CA 1
ATOM 707 C C . THR A 1 82 ? -15.980 12.587 1.263 1.00 70.56 82 THR A C 1
ATOM 709 O O . THR A 1 82 ? -15.493 13.710 1.239 1.00 70.56 82 THR A O 1
ATOM 712 N N . LEU A 1 83 ? -16.821 12.172 0.314 1.00 80.38 83 LEU A N 1
ATOM 713 C CA . LEU A 1 83 ? -17.330 13.046 -0.737 1.00 80.38 83 LEU A CA 1
ATOM 714 C C . LEU A 1 83 ? -18.751 13.474 -0.382 1.00 80.38 83 LEU A C 1
ATOM 716 O O . LEU A 1 83 ? -19.663 12.648 -0.355 1.00 80.38 83 LEU A O 1
ATOM 720 N N . LEU A 1 84 ? -18.948 14.768 -0.143 1.00 84.38 84 LEU A N 1
ATOM 721 C CA . LEU A 1 84 ? -20.264 15.360 0.087 1.00 84.38 84 LEU A CA 1
ATOM 722 C C . LEU A 1 84 ? -20.632 16.275 -1.079 1.00 84.38 84 LEU A C 1
ATOM 724 O O . LEU A 1 84 ? -19.857 17.141 -1.477 1.00 84.38 84 LEU A O 1
ATOM 728 N N . LYS A 1 85 ? -21.842 16.123 -1.619 1.00 84.62 85 LYS A N 1
ATOM 729 C CA . LYS A 1 85 ? -22.373 17.063 -2.609 1.00 84.62 85 LYS A CA 1
ATOM 730 C C . LYS A 1 85 ? -23.021 18.240 -1.882 1.00 84.62 85 LYS A C 1
ATOM 732 O O . LYS A 1 85 ? -24.016 18.069 -1.183 1.00 84.62 85 LYS A O 1
ATOM 737 N N . SER A 1 86 ? -22.465 19.432 -2.057 1.00 80.00 86 SER A N 1
ATOM 738 C CA . SER A 1 86 ? -23.031 20.674 -1.532 1.00 80.00 86 SER A CA 1
ATOM 739 C C . SER A 1 86 ? -24.369 21.000 -2.204 1.00 80.00 86 SER A C 1
ATOM 741 O O . SER A 1 86 ? -24.610 20.623 -3.352 1.00 80.00 86 SER A O 1
ATOM 743 N N . ALA A 1 87 ? -25.207 21.799 -1.538 1.00 77.50 87 ALA A N 1
ATOM 744 C CA . ALA A 1 87 ? -26.459 22.320 -2.096 1.00 77.50 87 ALA A CA 1
ATOM 745 C C . ALA A 1 87 ? -26.260 23.116 -3.404 1.00 77.50 87 ALA A C 1
ATOM 747 O O . ALA A 1 87 ? -27.159 23.171 -4.236 1.00 77.50 87 ALA A O 1
ATOM 748 N N . LYS A 1 88 ? -25.065 23.690 -3.616 1.00 80.31 88 LYS A N 1
ATOM 749 C CA . LYS A 1 88 ? -24.677 24.378 -4.863 1.00 80.31 88 LYS A CA 1
ATOM 750 C C . LYS A 1 88 ? -24.227 23.424 -5.983 1.00 80.31 88 LYS A C 1
ATOM 752 O O . LYS A 1 88 ? -23.789 23.880 -7.029 1.00 80.31 88 LYS A O 1
ATOM 757 N N . GLY A 1 89 ? -24.282 22.110 -5.757 1.00 80.56 89 GLY A N 1
ATOM 758 C CA . GLY A 1 89 ? -23.852 21.080 -6.705 1.00 80.56 89 GLY A CA 1
ATOM 759 C C . GLY A 1 89 ? -22.356 20.747 -6.677 1.00 80.56 89 GLY A C 1
ATOM 760 O O . GLY A 1 89 ? -21.953 19.805 -7.354 1.00 80.56 89 GLY A O 1
ATOM 761 N N . ASN A 1 90 ? -21.552 21.458 -5.880 1.00 85.31 90 ASN A N 1
ATOM 762 C CA . ASN A 1 90 ? -20.105 21.242 -5.764 1.00 85.31 90 ASN A CA 1
ATOM 763 C C . ASN A 1 90 ? -19.772 19.980 -4.957 1.00 85.31 90 ASN A C 1
ATOM 765 O O . ASN A 1 90 ? -20.452 19.677 -3.976 1.00 85.31 90 ASN A O 1
ATOM 769 N N . LEU A 1 91 ? -18.702 19.280 -5.338 1.00 86.62 91 LEU A N 1
ATOM 770 C CA . LEU A 1 91 ? -18.182 18.129 -4.602 1.00 86.62 91 LEU A CA 1
ATOM 771 C C . LEU A 1 91 ? -17.190 18.610 -3.533 1.00 86.62 91 LEU A C 1
ATOM 773 O O . LEU A 1 91 ? -16.205 19.267 -3.857 1.00 86.62 91 LEU A O 1
ATOM 777 N N . ILE A 1 92 ? -17.456 18.292 -2.271 1.00 85.44 92 ILE A N 1
ATOM 778 C CA . ILE A 1 92 ? -16.601 18.608 -1.127 1.00 85.44 92 ILE A CA 1
ATOM 779 C C . ILE A 1 92 ? -15.878 17.327 -0.730 1.00 85.44 92 ILE A C 1
ATOM 781 O O . ILE A 1 92 ? -16.530 16.331 -0.426 1.00 85.44 92 ILE A O 1
ATOM 785 N N . SER A 1 93 ? -14.547 17.363 -0.738 1.00 82.94 93 SER A N 1
ATOM 786 C CA . SER A 1 93 ? -13.682 16.253 -0.314 1.00 82.94 93 SER A CA 1
ATOM 787 C C . SER A 1 93 ? -12.842 16.569 0.924 1.00 82.94 93 SER A C 1
ATOM 789 O O . SER A 1 93 ? -12.218 15.672 1.483 1.00 82.94 93 SER A O 1
ATOM 791 N N . GLU A 1 94 ? -12.777 17.842 1.324 1.00 86.25 94 GLU A N 1
ATOM 792 C CA . GLU A 1 94 ? -12.004 18.279 2.488 1.00 86.25 94 GLU A CA 1
ATOM 793 C C . GLU A 1 94 ? -12.748 17.918 3.784 1.00 86.25 94 GLU A C 1
ATOM 795 O O . GLU A 1 94 ? -13.903 18.334 3.949 1.00 86.25 94 GLU A O 1
ATOM 800 N N . PRO A 1 95 ? -12.128 17.146 4.700 1.00 83.75 95 PRO A N 1
ATOM 801 C CA . PRO A 1 95 ? -12.784 16.664 5.915 1.00 83.75 95 PRO A CA 1
ATOM 802 C C . PRO A 1 95 ? -13.326 17.782 6.809 1.00 83.75 95 PRO A C 1
ATOM 804 O O . PRO A 1 95 ? -14.421 17.654 7.356 1.00 83.75 95 PRO A O 1
ATOM 807 N N . GLU A 1 96 ? -12.590 18.887 6.940 1.00 86.38 96 GLU A N 1
ATOM 808 C CA . GLU A 1 96 ? -12.971 20.029 7.773 1.00 86.38 96 GLU A CA 1
ATOM 809 C C . GLU A 1 96 ? -14.234 20.703 7.228 1.00 86.38 96 GLU A C 1
ATOM 811 O O . GLU A 1 96 ? -15.185 20.958 7.968 1.00 86.38 96 GLU A O 1
ATOM 816 N N . ILE A 1 97 ? -14.282 20.921 5.910 1.00 86.25 97 ILE A N 1
ATOM 817 C CA . ILE A 1 97 ? -15.436 21.524 5.232 1.00 86.25 97 ILE A CA 1
ATOM 818 C C . ILE A 1 97 ? -16.647 20.588 5.298 1.00 86.25 97 ILE A C 1
ATOM 820 O O . ILE A 1 97 ? -17.776 21.035 5.512 1.00 86.25 97 ILE A O 1
ATOM 824 N N . LEU A 1 98 ? -16.423 19.282 5.140 1.00 87.19 98 LEU A N 1
ATOM 825 C CA . LEU A 1 98 ? -17.466 18.267 5.245 1.00 87.19 98 LEU A CA 1
ATOM 826 C C . LEU A 1 98 ? -18.102 18.268 6.641 1.00 87.19 98 LEU A C 1
ATOM 828 O O . LEU A 1 98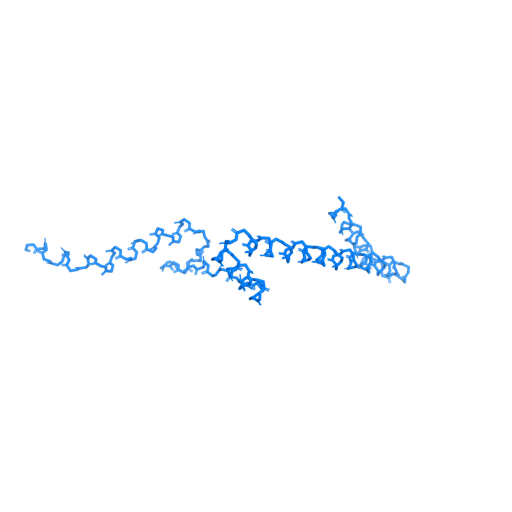 ? -19.326 18.191 6.753 1.00 87.19 98 LEU A O 1
ATOM 832 N N . MET A 1 99 ? -17.295 18.411 7.694 1.00 87.38 99 MET A N 1
ATOM 833 C CA . MET A 1 99 ? -17.783 18.495 9.071 1.00 87.38 99 MET A CA 1
ATOM 834 C C . MET A 1 99 ? -18.636 19.748 9.308 1.00 87.38 99 MET A C 1
ATOM 836 O O . MET A 1 99 ? -19.712 19.652 9.898 1.00 87.38 99 MET A O 1
ATOM 840 N N . GLU A 1 100 ? -18.203 20.908 8.810 1.00 89.56 100 GLU A N 1
ATOM 841 C CA . GLU A 1 100 ? -18.947 22.168 8.961 1.00 89.56 100 GLU A CA 1
ATOM 842 C C . GLU A 1 100 ? -20.294 22.133 8.215 1.00 89.56 100 GLU A C 1
ATOM 844 O O . GLU A 1 100 ? -21.318 22.605 8.713 1.00 89.56 100 GLU A O 1
ATOM 849 N N . GLU A 1 101 ? -20.331 21.511 7.035 1.00 88.38 101 GLU A N 1
ATOM 850 C CA . GLU A 1 101 ? -21.569 21.277 6.287 1.00 88.38 101 GLU A CA 1
ATOM 851 C C . GLU A 1 101 ? -22.545 20.368 7.040 1.00 88.38 101 GLU A C 1
ATOM 853 O O . GLU A 1 101 ? -23.734 20.690 7.135 1.00 88.38 101 GLU A O 1
ATOM 858 N N . TRP A 1 102 ? -22.056 19.265 7.616 1.00 88.19 102 TRP A N 1
ATOM 859 C CA . TRP A 1 102 ? -22.874 18.380 8.444 1.00 88.19 102 TRP A CA 1
ATOM 860 C C . TRP A 1 102 ? -23.413 19.092 9.677 1.00 88.19 102 TRP A C 1
ATOM 862 O O . TRP A 1 102 ? -24.609 18.999 9.958 1.00 88.19 102 TRP A O 1
ATOM 872 N N . LYS A 1 103 ? -22.566 19.858 10.370 1.00 90.69 103 LYS A N 1
ATOM 873 C CA . LYS A 1 103 ? -22.970 20.681 11.511 1.00 90.69 103 LYS A CA 1
ATOM 874 C C . LYS A 1 103 ? -24.106 21.625 11.123 1.00 90.69 103 LYS A C 1
ATOM 876 O O . LYS A 1 103 ? -25.175 21.571 11.725 1.00 90.69 103 LYS A O 1
ATOM 881 N N . ARG A 1 104 ? -23.935 22.404 10.050 1.00 88.75 104 ARG A N 1
ATOM 882 C CA . ARG A 1 104 ? -24.963 23.332 9.553 1.00 88.75 104 ARG A CA 1
ATOM 883 C C . ARG A 1 104 ? -26.255 22.621 9.149 1.00 88.75 104 ARG A C 1
ATOM 885 O O . ARG A 1 104 ? -27.345 23.161 9.341 1.00 88.75 104 ARG A O 1
ATOM 892 N N . HIS A 1 105 ? -26.152 21.441 8.540 1.00 87.56 105 HIS A N 1
ATOM 893 C CA . HIS A 1 105 ? -27.313 20.640 8.163 1.00 87.56 105 HIS A CA 1
ATOM 894 C C . HIS A 1 105 ? -28.109 20.201 9.397 1.00 87.56 105 HIS A C 1
ATOM 896 O O . HIS A 1 105 ? -29.316 20.437 9.453 1.00 87.56 105 HIS A O 1
ATOM 902 N N . PHE A 1 106 ? -27.441 19.621 10.396 1.00 89.19 106 PHE A N 1
ATOM 903 C CA . PHE A 1 106 ? -28.094 19.134 11.609 1.00 89.19 106 PHE A CA 1
ATOM 904 C C . PHE A 1 106 ? -28.597 20.261 12.508 1.00 89.19 106 PHE A C 1
ATOM 906 O O . PHE A 1 106 ?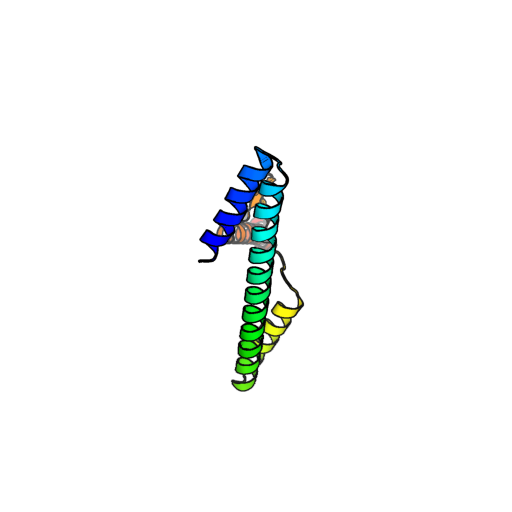 -29.695 20.141 13.037 1.00 89.19 106 PHE A O 1
ATOM 913 N N . GLU A 1 107 ? -27.887 21.385 12.611 1.00 91.81 107 G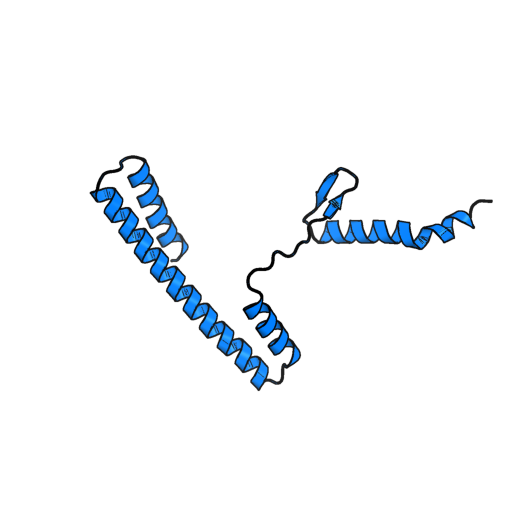LU A N 1
ATOM 914 C CA . GLU A 1 107 ? -28.391 22.576 13.304 1.00 91.81 107 GLU A CA 1
ATOM 915 C C . GLU A 1 107 ? -29.716 23.052 12.700 1.00 91.81 107 GLU A C 1
ATOM 917 O O . GLU A 1 107 ? -30.662 23.340 13.427 1.00 91.81 107 GLU A O 1
ATOM 922 N N . LYS A 1 108 ? -29.821 23.094 11.367 1.00 87.69 108 LYS A N 1
ATOM 923 C CA . LYS A 1 108 ? -31.075 23.450 10.687 1.00 87.69 108 LYS A CA 1
ATOM 924 C C . LYS A 1 108 ? -32.148 22.380 10.811 1.00 87.69 108 LYS A C 1
ATOM 926 O O . LYS A 1 108 ? -33.322 22.713 10.742 1.00 87.69 108 LYS A O 1
ATOM 931 N N . LEU A 1 109 ? -31.777 21.108 10.880 1.00 88.38 109 LEU A N 1
ATOM 932 C CA . LEU A 1 109 ? -32.738 20.013 10.957 1.00 88.38 109 LEU A CA 1
ATOM 933 C C . LEU A 1 109 ? -33.349 19.912 12.356 1.00 88.38 109 LEU A C 1
ATOM 935 O O . LEU A 1 109 ? -34.564 19.811 12.474 1.00 88.38 109 LEU A O 1
ATOM 939 N N . LEU A 1 110 ? -32.505 19.963 13.386 1.00 89.94 110 LEU A N 1
ATOM 940 C CA . LEU A 1 110 ? -32.872 19.691 14.775 1.00 89.94 110 LEU A CA 1
ATOM 941 C C . LEU A 1 110 ? -33.440 20.919 15.494 1.00 89.94 110 LEU A C 1
ATOM 943 O O . LEU A 1 110 ? -34.251 20.764 16.395 1.00 89.94 110 LEU A O 1
ATOM 947 N N . ASN A 1 111 ? -33.077 22.137 15.075 1.00 87.44 111 ASN A N 1
ATOM 948 C CA . ASN A 1 111 ? -33.564 23.369 15.710 1.00 87.44 111 ASN A CA 1
ATOM 949 C C . ASN A 1 111 ? -34.777 23.996 14.992 1.00 87.44 111 ASN A C 1
ATOM 951 O O . ASN A 1 111 ? -35.060 25.176 15.192 1.00 87.44 111 ASN A O 1
ATOM 955 N N . LYS A 1 112 ? -35.487 23.247 14.135 1.00 67.62 112 LYS A N 1
ATOM 956 C CA . LYS A 1 112 ? -36.662 23.752 13.395 1.00 67.62 112 LYS A CA 1
ATOM 957 C C . LYS A 1 112 ? -37.855 24.082 14.295 1.00 67.62 112 LYS A C 1
ATOM 959 O O . LYS A 1 112 ? -38.502 25.094 14.056 1.00 67.62 112 LYS A O 1
ATOM 964 N N . GLU A 1 113 ? -38.100 23.295 15.340 1.00 60.31 113 GLU A N 1
ATOM 965 C CA . GLU A 1 113 ? -39.244 23.498 16.248 1.00 60.31 113 GLU A CA 1
ATOM 966 C C . GLU A 1 113 ? -39.053 24.723 17.164 1.00 60.31 113 GLU A C 1
ATOM 968 O O . GLU A 1 113 ? -39.984 25.485 17.398 1.00 60.31 113 GLU A O 1
ATOM 973 N N . VAL A 1 114 ? -37.811 25.020 17.567 1.00 56.22 114 VAL A N 1
ATOM 974 C CA . VAL A 1 114 ? -37.479 26.167 18.442 1.00 56.22 114 VAL A CA 1
ATOM 975 C C . VAL A 1 114 ? -37.700 27.529 17.754 1.00 56.22 114 VAL A C 1
ATOM 977 O O . VAL A 1 114 ? -37.791 28.563 18.419 1.00 56.22 114 VAL A O 1
ATOM 980 N N . MET A 1 115 ? -37.784 27.556 16.420 1.00 52.25 115 MET A N 1
ATOM 981 C CA . MET A 1 115 ? -37.935 28.788 15.636 1.00 52.25 115 MET A CA 1
ATOM 982 C C . MET A 1 115 ? -39.392 29.123 15.280 1.00 52.25 115 MET A C 1
ATOM 984 O O . MET A 1 115 ? -39.654 30.271 14.921 1.00 52.25 115 MET A O 1
ATOM 988 N N . GLU A 1 116 ? -40.336 28.179 15.391 1.00 53.25 116 GLU A N 1
ATOM 989 C CA . GLU A 1 116 ? -41.770 28.471 15.215 1.00 53.25 116 GLU A CA 1
ATOM 990 C C . GLU A 1 116 ? -42.420 28.998 16.503 1.00 53.25 116 GLU A C 1
ATOM 992 O O . GLU A 1 116 ? -43.236 29.912 16.430 1.00 53.25 116 GLU A O 1
ATOM 997 N N . GLU A 1 117 ? -41.982 28.553 17.684 1.00 49.72 117 GLU A N 1
ATOM 998 C CA . GLU A 1 117 ? -42.507 29.031 18.979 1.00 49.72 117 GLU A CA 1
ATOM 999 C C . GLU A 1 117 ? -42.006 30.431 19.392 1.00 49.72 117 GLU A C 1
ATOM 1001 O O . GLU A 1 117 ? -42.466 31.001 20.379 1.00 49.72 117 GLU A O 1
ATOM 1006 N N . ARG A 1 118 ? -41.053 31.011 18.649 1.00 51.75 118 ARG A N 1
ATOM 1007 C CA . ARG A 1 118 ? -40.471 32.340 18.925 1.00 51.75 118 ARG A CA 1
ATOM 1008 C C . ARG A 1 118 ? -40.937 33.445 17.979 1.00 51.75 118 ARG A C 1
ATOM 1010 O O . ARG A 1 118 ? -40.379 34.544 18.015 1.00 51.75 118 ARG A O 1
ATOM 1017 N N . ARG A 1 119 ? -41.925 33.186 17.121 1.00 40.25 119 ARG A N 1
ATOM 1018 C CA . ARG A 1 119 ? -42.556 34.243 16.325 1.00 40.25 119 ARG A CA 1
ATOM 1019 C C . ARG A 1 119 ? -43.750 34.802 17.128 1.00 40.25 119 ARG A C 1
ATOM 1021 O O . ARG A 1 119 ? -44.633 34.009 17.438 1.00 40.25 119 ARG A O 1
ATOM 1028 N N . 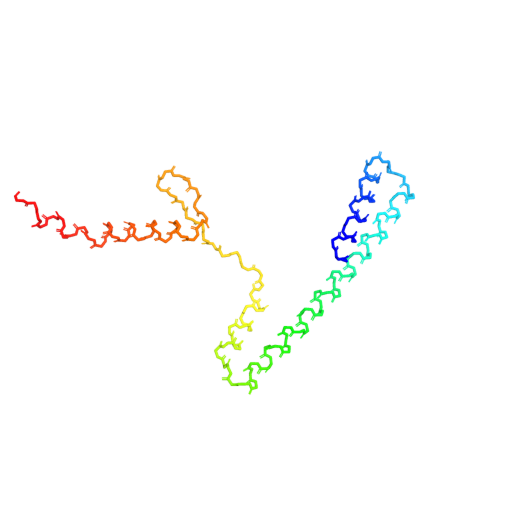PRO A 1 120 ? -43.754 36.096 17.514 1.00 47.81 120 PRO A N 1
ATOM 1029 C CA . PRO A 1 120 ? -44.901 36.717 18.180 1.00 47.81 120 PRO A CA 1
ATOM 1030 C C . PRO A 1 120 ? -46.127 36.787 17.264 1.00 47.81 120 PRO A C 1
ATOM 1032 O O . PRO A 1 120 ? -45.938 36.837 16.023 1.00 47.81 120 PRO A O 1
#

Radius of gyration: 26.19 Å; chains: 1; bounding box: 61×48×58 Å